Protein AF-A0A519DM30-F1 (afdb_monomer)

pLDDT: mean 74.53, std 15.72, range [42.53, 89.31]

Structure (mmCIF, N/CA/C/O backbone):
data_AF-A0A519DM30-F1
#
_entry.id   AF-A0A519DM30-F1
#
loop_
_atom_site.group_PDB
_atom_site.id
_atom_site.type_symbol
_atom_site.label_atom_id
_atom_site.label_alt_id
_atom_site.label_comp_id
_atom_site.label_asym_id
_atom_site.label_entity_id
_atom_site.label_seq_id
_atom_site.pdbx_PDB_ins_code
_atom_site.Cartn_x
_atom_site.Cartn_y
_atom_site.Cartn_z
_atom_site.occupancy
_atom_site.B_iso_or_equiv
_atom_site.auth_seq_id
_atom_site.auth_comp_id
_atom_site.auth_asym_id
_atom_site.auth_atom_id
_atom_site.pdbx_PDB_model_num
ATOM 1 N N . MET A 1 1 ? 11.977 -3.129 -26.050 1.00 46.91 1 MET A N 1
ATOM 2 C CA . MET A 1 1 ? 11.338 -2.435 -24.909 1.00 46.91 1 MET A CA 1
ATOM 3 C C . MET A 1 1 ? 11.311 -3.415 -23.745 1.00 46.91 1 MET A C 1
ATOM 5 O O . MET A 1 1 ? 10.516 -4.342 -23.785 1.00 46.91 1 MET A O 1
ATOM 9 N N . ARG A 1 2 ? 12.245 -3.308 -22.785 1.00 54.88 2 ARG A N 1
ATOM 10 C CA . ARG A 1 2 ? 12.288 -4.181 -21.592 1.00 54.88 2 ARG A CA 1
ATOM 11 C C . ARG A 1 2 ? 10.913 -4.081 -20.921 1.00 54.88 2 ARG A C 1
ATOM 13 O O . ARG A 1 2 ? 10.502 -2.971 -20.590 1.00 54.88 2 ARG A O 1
ATOM 20 N N . GLY A 1 3 ? 10.171 -5.188 -20.850 1.00 58.44 3 GLY A N 1
ATOM 21 C CA . GLY A 1 3 ? 8.795 -5.217 -20.354 1.00 58.44 3 GLY A CA 1
ATOM 22 C C . GLY A 1 3 ? 8.753 -4.636 -18.948 1.00 58.44 3 GLY A C 1
ATOM 23 O O . GLY A 1 3 ? 9.193 -5.272 -17.997 1.00 58.44 3 GLY A O 1
ATOM 24 N N . ARG A 1 4 ? 8.315 -3.381 -18.829 1.00 66.44 4 ARG A N 1
ATOM 25 C CA . ARG A 1 4 ? 8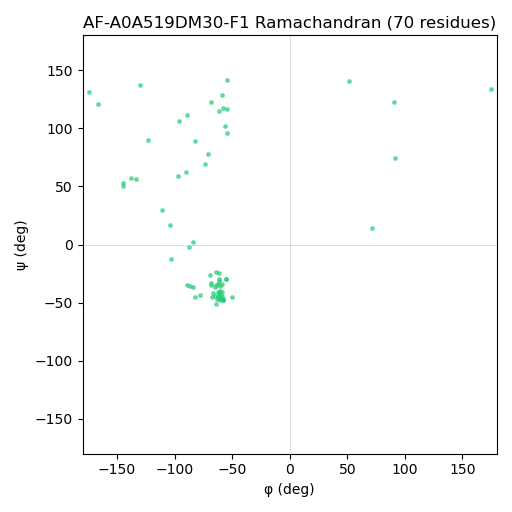.238 -2.689 -17.544 1.00 66.44 4 ARG A CA 1
ATOM 26 C C . ARG A 1 4 ? 7.326 -3.518 -16.642 1.00 66.44 4 ARG A C 1
ATOM 28 O O . ARG A 1 4 ? 6.237 -3.882 -17.080 1.00 66.44 4 ARG A O 1
ATOM 35 N N . ASN A 1 5 ? 7.771 -3.849 -15.427 1.00 75.00 5 ASN A N 1
ATOM 36 C CA . ASN A 1 5 ? 7.001 -4.681 -14.501 1.00 75.00 5 ASN A CA 1
ATOM 37 C C . ASN A 1 5 ? 5.786 -3.894 -13.970 1.00 75.00 5 ASN A C 1
ATOM 39 O O . ASN A 1 5 ? 5.805 -3.344 -12.871 1.00 75.00 5 ASN A O 1
ATOM 43 N N . TRP A 1 6 ? 4.740 -3.792 -14.797 1.00 81.00 6 TRP A N 1
ATOM 44 C CA . TRP A 1 6 ? 3.505 -3.058 -14.515 1.00 81.00 6 TRP A CA 1
ATOM 45 C C . TRP A 1 6 ? 2.765 -3.606 -13.297 1.00 81.00 6 TRP A C 1
ATOM 47 O O . TRP A 1 6 ? 2.125 -2.839 -12.585 1.00 81.00 6 TRP A O 1
ATOM 57 N N . VAL A 1 7 ? 2.903 -4.907 -13.026 1.00 82.50 7 VAL A N 1
ATOM 58 C CA . VAL A 1 7 ? 2.347 -5.548 -11.831 1.00 82.50 7 VAL A CA 1
ATOM 59 C C . VAL A 1 7 ? 3.003 -4.966 -10.584 1.00 82.50 7 VAL A C 1
ATOM 61 O O . VAL A 1 7 ? 2.305 -4.477 -9.701 1.00 82.50 7 VAL A O 1
ATOM 64 N N . GLY A 1 8 ? 4.337 -4.921 -10.542 1.00 83.31 8 GLY A N 1
ATOM 65 C CA . GLY A 1 8 ? 5.063 -4.306 -9.431 1.00 83.31 8 GLY A CA 1
ATOM 66 C C . GLY A 1 8 ? 4.703 -2.827 -9.234 1.00 83.31 8 GLY A C 1
ATOM 67 O O . GLY A 1 8 ? 4.470 -2.397 -8.108 1.00 83.31 8 GLY A O 1
ATOM 68 N N . VAL A 1 9 ? 4.558 -2.063 -10.323 1.00 84.69 9 VAL A N 1
ATOM 69 C CA . VAL A 1 9 ? 4.119 -0.655 -10.258 1.00 84.69 9 VAL A CA 1
ATOM 70 C C . VAL A 1 9 ? 2.711 -0.534 -9.666 1.00 84.69 9 VAL A C 1
ATOM 72 O O . VAL A 1 9 ? 2.488 0.310 -8.799 1.00 84.69 9 VAL A O 1
ATOM 75 N N . ALA A 1 10 ? 1.771 -1.389 -10.078 1.00 86.12 10 ALA A N 1
ATOM 76 C CA . ALA A 1 10 ? 0.420 -1.403 -9.523 1.00 86.12 10 ALA A CA 1
ATOM 77 C C . ALA A 1 10 ? 0.426 -1.727 -8.021 1.00 86.12 10 ALA A C 1
ATOM 79 O O . ALA A 1 10 ? -0.253 -1.046 -7.257 1.00 86.12 10 ALA A O 1
ATOM 80 N N . PHE A 1 11 ? 1.241 -2.693 -7.583 1.00 84.81 11 PHE A N 1
ATOM 81 C CA . PHE A 1 11 ? 1.410 -3.011 -6.161 1.00 84.81 11 PHE A CA 1
ATOM 82 C C . PHE A 1 11 ? 1.957 -1.825 -5.360 1.00 84.81 11 PHE A C 1
ATOM 84 O O . PHE A 1 11 ? 1.418 -1.508 -4.303 1.00 84.81 11 PHE A O 1
ATOM 91 N N . ILE A 1 12 ? 2.973 -1.126 -5.874 1.00 86.62 12 ILE A N 1
ATOM 92 C CA . ILE A 1 12 ? 3.522 0.074 -5.222 1.00 86.62 12 ILE A CA 1
ATOM 93 C C . ILE A 1 12 ? 2.424 1.124 -5.028 1.00 86.62 12 ILE A C 1
ATOM 95 O O . ILE A 1 12 ? 2.266 1.639 -3.925 1.00 86.62 12 ILE A O 1
ATOM 99 N N . PHE A 1 13 ? 1.636 1.416 -6.067 1.00 87.50 13 PHE A N 1
ATOM 100 C CA . PHE A 1 13 ? 0.557 2.400 -5.966 1.00 87.50 13 PHE A CA 1
ATOM 101 C C . PHE A 1 13 ? -0.547 1.968 -5.005 1.00 87.50 13 PHE A C 1
ATOM 103 O O . PHE A 1 13 ? -0.996 2.773 -4.194 1.00 87.50 13 PHE A O 1
ATOM 110 N N . LEU A 1 14 ? -0.976 0.709 -5.076 1.00 86.00 14 LEU A N 1
ATOM 111 C CA . LEU A 1 14 ? -2.069 0.178 -4.266 1.00 86.00 14 LEU A CA 1
ATOM 112 C C . LEU A 1 14 ? -1.721 0.180 -2.766 1.00 86.00 14 LEU A C 1
ATOM 114 O O . LEU A 1 14 ? -2.570 0.481 -1.925 1.00 86.00 14 LEU A O 1
ATOM 118 N N . PHE A 1 15 ? -0.457 -0.094 -2.440 1.00 88.00 15 PHE A N 1
ATOM 119 C CA . PHE A 1 15 ? 0.038 -0.218 -1.069 1.00 88.00 15 PHE A CA 1
ATOM 120 C C . PHE A 1 15 ? 0.848 0.991 -0.582 1.00 88.00 15 PHE A C 1
ATOM 122 O O . PHE A 1 15 ? 1.542 0.901 0.427 1.00 88.00 15 PHE A O 1
ATOM 129 N N . LEU A 1 16 ? 0.754 2.148 -1.243 1.00 88.06 16 LEU A N 1
ATOM 130 C CA . LEU A 1 16 ? 1.318 3.382 -0.693 1.00 88.06 16 LEU A CA 1
ATOM 131 C C . LEU A 1 16 ? 0.774 3.636 0.730 1.00 88.06 16 LEU A C 1
ATOM 133 O O . LEU A 1 16 ? -0.427 3.464 0.953 1.00 88.06 16 LEU A O 1
ATOM 137 N N . PRO A 1 17 ? 1.596 4.129 1.679 1.00 81.06 17 PRO A N 1
ATOM 138 C CA . PRO A 1 17 ? 1.155 4.406 3.051 1.00 81.06 17 PRO A CA 1
ATOM 139 C C . PRO A 1 17 ? -0.052 5.350 3.138 1.00 81.06 17 PRO A C 1
ATOM 141 O O . PRO A 1 17 ? -0.876 5.231 4.038 1.00 81.06 17 PRO A O 1
ATOM 144 N N . VAL A 1 18 ? -0.202 6.256 2.166 1.00 86.88 18 VAL A N 1
ATOM 145 C CA . VAL A 1 18 ? -1.360 7.160 2.063 1.00 86.88 18 VAL A CA 1
ATOM 146 C C . VAL A 1 18 ? -2.690 6.415 1.892 1.00 86.88 18 VAL A C 1
ATOM 148 O O . VAL A 1 18 ? -3.734 6.932 2.277 1.00 86.88 18 VAL A O 1
ATOM 151 N N . ASN A 1 19 ? -2.663 5.187 1.368 1.00 89.12 19 ASN A N 1
ATOM 152 C CA . ASN A 1 19 ? -3.850 4.361 1.160 1.00 89.12 19 ASN A CA 1
ATOM 153 C C . ASN A 1 19 ? -4.216 3.512 2.385 1.00 89.12 19 ASN A C 1
ATOM 155 O O . ASN A 1 19 ? -5.227 2.817 2.340 1.00 89.12 19 ASN A O 1
ATOM 159 N N . VAL A 1 20 ? -3.449 3.546 3.483 1.00 86.69 20 VAL A N 1
ATOM 160 C CA . VAL A 1 20 ? -3.764 2.783 4.710 1.00 86.69 20 VAL A CA 1
ATOM 161 C C . VAL A 1 20 ? -5.213 2.993 5.187 1.00 86.69 20 VAL A C 1
ATOM 163 O O . VAL A 1 20 ? -5.883 1.988 5.417 1.00 86.69 20 VAL A O 1
ATOM 166 N N . PRO A 1 21 ? -5.769 4.224 5.233 1.00 89.31 21 PRO A N 1
ATOM 167 C CA . PRO A 1 21 ? -7.161 4.426 5.642 1.00 89.31 21 PRO A CA 1
ATOM 168 C C . PRO A 1 21 ? -8.186 3.731 4.731 1.00 89.31 21 PRO A C 1
ATOM 170 O O . PRO A 1 21 ? -9.234 3.298 5.200 1.00 89.31 21 PRO A O 1
ATOM 173 N N . LEU A 1 22 ? -7.899 3.593 3.428 1.00 89.19 22 LEU A N 1
ATOM 174 C CA . LEU A 1 22 ? -8.762 2.842 2.506 1.00 89.19 22 LEU A CA 1
ATOM 175 C C . LEU A 1 22 ? -8.766 1.356 2.867 1.00 89.19 22 LEU A C 1
ATOM 177 O O . LEU A 1 22 ? -9.817 0.717 2.882 1.00 89.19 22 LEU A O 1
ATOM 181 N N . TRP A 1 23 ? -7.598 0.813 3.197 1.00 88.31 23 TRP A N 1
ATOM 182 C CA . TRP A 1 23 ? -7.458 -0.576 3.613 1.00 88.31 23 TRP A CA 1
ATOM 183 C C . TRP A 1 23 ? -8.102 -0.852 4.972 1.00 88.31 23 TRP A C 1
ATOM 185 O O . TRP A 1 23 ? -8.722 -1.902 5.123 1.00 88.31 23 TRP A O 1
ATOM 195 N N . ASP A 1 24 ? -8.073 0.094 5.909 1.00 87.44 24 ASP A N 1
ATOM 196 C CA . ASP A 1 24 ? -8.802 -0.025 7.181 1.00 87.44 24 ASP A CA 1
ATOM 197 C C . ASP A 1 24 ? -10.329 -0.070 6.990 1.00 87.44 24 ASP A C 1
ATOM 199 O O . ASP A 1 24 ? -11.041 -0.637 7.815 1.00 87.44 24 ASP A O 1
ATOM 203 N N . ILE A 1 25 ? -10.854 0.461 5.881 1.00 89.25 25 ILE A N 1
ATOM 204 C CA . ILE A 1 25 ? -12.277 0.342 5.521 1.00 89.25 25 ILE A CA 1
ATOM 205 C C . ILE A 1 25 ? -12.562 -0.988 4.805 1.00 89.25 25 ILE A C 1
ATOM 207 O O . ILE A 1 25 ? -13.638 -1.570 4.972 1.00 89.25 25 ILE A O 1
ATOM 211 N N . VAL A 1 26 ? -11.628 -1.463 3.975 1.00 88.31 26 VAL A N 1
ATOM 212 C CA . VAL A 1 26 ? -11.807 -2.649 3.119 1.00 88.31 26 VAL A CA 1
ATOM 213 C C . VAL A 1 26 ? -11.556 -3.958 3.873 1.00 88.31 26 VAL A C 1
ATOM 215 O O . VAL A 1 26 ? -12.362 -4.880 3.753 1.00 88.31 26 VAL A O 1
ATOM 218 N N . LEU A 1 27 ? -10.485 -4.060 4.665 1.00 86.81 27 LEU A N 1
ATOM 219 C CA . LEU A 1 27 ? -10.098 -5.301 5.354 1.00 86.81 27 LEU A CA 1
ATOM 220 C C . LEU A 1 27 ? -11.192 -5.843 6.293 1.00 86.81 27 LEU A C 1
ATOM 222 O O . LEU A 1 27 ? -11.503 -7.034 6.185 1.00 86.81 27 LEU A O 1
ATOM 226 N N . PRO A 1 28 ? -11.871 -5.017 7.120 1.00 87.75 28 PRO A N 1
ATOM 227 C CA . PRO A 1 28 ? -12.970 -5.502 7.955 1.00 87.75 28 PRO A CA 1
ATOM 228 C C . PRO A 1 28 ? -14.156 -6.016 7.134 1.00 87.75 28 PRO A C 1
ATOM 230 O O . PRO A 1 28 ? -14.792 -6.996 7.516 1.00 87.75 28 PRO A O 1
ATOM 233 N N . LYS A 1 29 ? -14.438 -5.402 5.975 1.00 87.94 29 LYS A N 1
ATOM 234 C CA . LYS A 1 29 ? -15.515 -5.844 5.068 1.00 87.94 29 LYS A CA 1
ATOM 235 C C . LYS A 1 29 ? -15.212 -7.182 4.400 1.00 87.94 29 LYS A C 1
ATOM 237 O O . LYS A 1 29 ? -16.138 -7.903 4.047 1.00 87.94 29 LYS A O 1
ATOM 242 N N . LEU A 1 30 ? -13.934 -7.516 4.246 1.00 85.56 30 LEU A N 1
ATOM 243 C CA . LEU A 1 30 ? -13.475 -8.816 3.756 1.00 85.56 30 LEU A CA 1
ATOM 244 C C . LEU A 1 30 ? -13.392 -9.875 4.871 1.00 85.56 30 LEU A C 1
ATOM 246 O O . LEU A 1 30 ? -12.976 -10.999 4.604 1.00 85.56 30 LEU A O 1
ATOM 250 N N . GLY A 1 31 ? -13.764 -9.536 6.113 1.00 85.94 31 GLY A N 1
ATOM 251 C CA . GLY A 1 31 ? -13.653 -10.433 7.267 1.00 85.94 31 GLY A CA 1
ATOM 252 C C . GLY A 1 31 ? -12.211 -10.667 7.729 1.00 85.94 31 GLY A C 1
ATOM 253 O O . GLY A 1 31 ? -11.950 -11.591 8.497 1.00 85.94 31 GLY A O 1
ATOM 254 N N . ILE A 1 32 ? -11.263 -9.846 7.267 1.00 82.06 32 ILE A N 1
ATOM 255 C CA . ILE A 1 32 ? -9.852 -9.953 7.628 1.00 82.06 32 ILE A CA 1
ATOM 256 C C . ILE A 1 32 ? -9.620 -9.120 8.890 1.00 82.06 32 ILE A C 1
ATOM 258 O O . ILE A 1 32 ? -9.671 -7.892 8.855 1.00 82.06 32 ILE A O 1
ATOM 262 N N . ASN A 1 33 ? -9.334 -9.787 10.009 1.00 77.69 33 ASN A N 1
ATOM 263 C CA . ASN A 1 33 ? -9.030 -9.136 11.286 1.00 77.69 33 ASN A CA 1
ATOM 264 C C . ASN A 1 33 ? -7.520 -8.868 11.426 1.00 77.69 33 ASN A C 1
ATOM 266 O O . ASN A 1 33 ? -6.840 -9.447 12.272 1.00 77.69 33 ASN A O 1
ATOM 270 N N . ILE A 1 34 ? -6.981 -8.046 10.523 1.00 78.69 34 ILE A N 1
ATOM 271 C CA . ILE A 1 34 ? -5.582 -7.600 10.526 1.00 78.69 34 ILE A CA 1
ATOM 272 C C . ILE A 1 34 ? -5.568 -6.080 10.382 1.00 78.69 34 ILE A C 1
ATOM 274 O O . ILE A 1 34 ? -6.286 -5.520 9.559 1.00 78.69 34 ILE A O 1
ATOM 278 N N . MET A 1 35 ? -4.717 -5.416 11.162 1.00 80.38 35 MET A N 1
ATOM 279 C CA . MET A 1 35 ? -4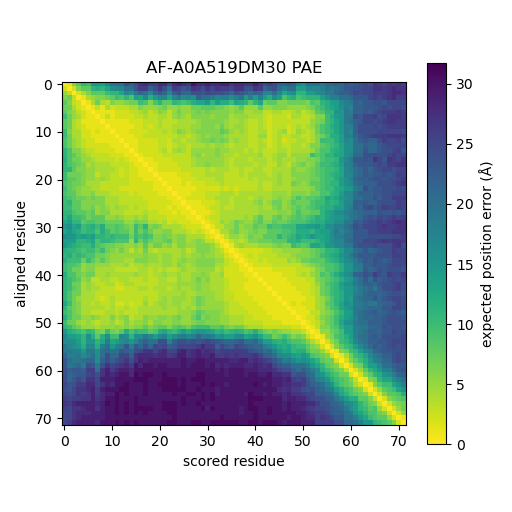.495 -3.975 11.054 1.00 80.38 35 MET A CA 1
ATOM 280 C C . MET A 1 35 ? -3.784 -3.635 9.737 1.00 80.38 35 MET A C 1
ATOM 282 O O . MET A 1 35 ? -2.662 -4.102 9.501 1.00 80.38 35 MET A O 1
ATOM 286 N N . ALA A 1 36 ? -4.391 -2.777 8.906 1.00 81.44 36 ALA A N 1
ATOM 287 C CA . ALA A 1 36 ? -3.816 -2.394 7.614 1.00 81.44 36 ALA A CA 1
ATOM 288 C C . ALA A 1 36 ? -2.433 -1.752 7.770 1.00 81.44 36 ALA A C 1
ATOM 290 O O . ALA A 1 36 ? -1.538 -1.984 6.956 1.00 81.44 36 ALA A O 1
ATOM 291 N N . VAL A 1 37 ? -2.235 -1.007 8.863 1.00 81.44 37 VAL A N 1
ATOM 292 C CA . VAL A 1 37 ? -0.978 -0.317 9.180 1.00 81.44 37 VAL A CA 1
ATOM 293 C C . VAL A 1 37 ? 0.234 -1.260 9.209 1.00 81.44 37 VAL A C 1
ATOM 295 O O . VAL A 1 37 ? 1.336 -0.836 8.874 1.00 81.44 37 VAL A O 1
ATOM 298 N N . PHE A 1 38 ? 0.044 -2.538 9.564 1.00 81.38 38 PHE A N 1
ATOM 299 C CA . PHE A 1 38 ? 1.130 -3.522 9.621 1.00 81.38 38 PHE A CA 1
ATOM 300 C C . PHE A 1 38 ? 1.385 -4.203 8.272 1.00 81.38 38 PHE A C 1
ATOM 302 O O . PHE A 1 38 ? 2.531 -4.503 7.942 1.00 81.38 38 PHE A O 1
ATOM 309 N N . ILE A 1 39 ? 0.336 -4.453 7.483 1.00 82.44 39 ILE A N 1
ATOM 310 C CA . ILE A 1 39 ? 0.435 -5.260 6.259 1.00 82.44 39 ILE A CA 1
ATOM 311 C C . ILE A 1 39 ? 0.785 -4.416 5.023 1.00 82.44 39 ILE A C 1
ATOM 313 O O . ILE A 1 39 ? 1.522 -4.867 4.144 1.00 82.44 39 ILE A O 1
ATOM 317 N N . VAL A 1 40 ? 0.294 -3.174 4.964 1.00 86.69 40 VAL A N 1
ATOM 318 C CA . VAL A 1 40 ? 0.445 -2.280 3.806 1.00 86.69 40 VAL A CA 1
ATOM 319 C C . VAL A 1 40 ? 1.915 -1.932 3.525 1.00 86.69 40 VAL A C 1
ATOM 321 O O . VAL A 1 40 ? 2.337 -2.106 2.380 1.00 86.69 40 VAL A O 1
ATOM 324 N N . PRO A 1 41 ? 2.749 -1.551 4.518 1.00 85.75 41 PRO A N 1
ATOM 325 C CA . PRO A 1 41 ? 4.171 -1.302 4.276 1.00 85.75 41 PRO A CA 1
ATOM 326 C C . PRO A 1 41 ? 4.906 -2.540 3.751 1.00 85.75 41 PRO A C 1
ATOM 328 O O . PRO A 1 41 ? 5.781 -2.430 2.897 1.00 85.75 41 PRO A O 1
ATOM 331 N N . LEU A 1 42 ? 4.534 -3.732 4.224 1.00 87.44 42 LEU A N 1
ATOM 332 C CA . LEU A 1 42 ? 5.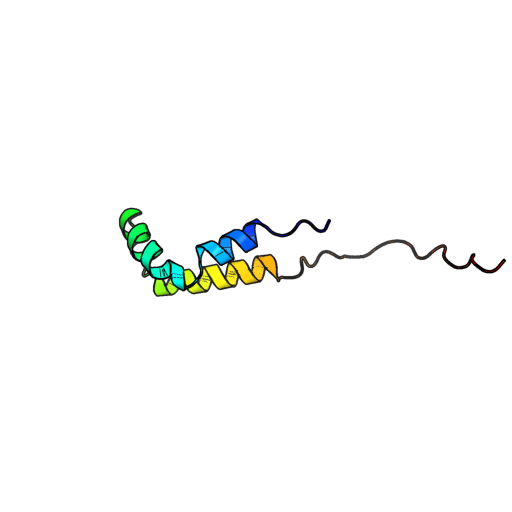184 -4.985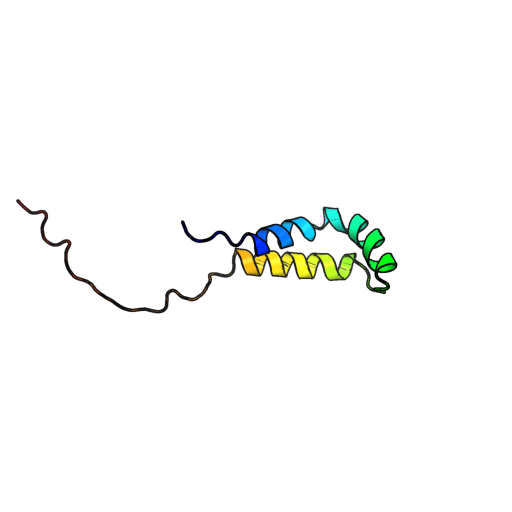 3.845 1.00 87.44 42 LEU A CA 1
ATOM 333 C C . LEU A 1 42 ? 4.933 -5.321 2.366 1.00 87.44 42 LEU A C 1
ATOM 335 O O . LEU A 1 42 ? 5.866 -5.635 1.625 1.00 87.44 42 LEU A O 1
ATOM 339 N N . PHE A 1 43 ? 3.686 -5.173 1.911 1.00 86.50 43 PHE A N 1
ATOM 340 C CA . PHE A 1 43 ? 3.334 -5.338 0.499 1.00 86.50 43 PHE A CA 1
ATOM 341 C C . PHE A 1 43 ? 3.905 -4.234 -0.393 1.00 86.50 43 PHE A C 1
ATOM 343 O O . PHE A 1 43 ? 4.295 -4.507 -1.529 1.00 86.50 43 PHE A O 1
ATOM 350 N N . PHE A 1 44 ? 4.019 -3.009 0.118 1.00 88.19 44 PHE A N 1
ATOM 351 C CA . PHE A 1 44 ? 4.694 -1.922 -0.585 1.00 88.19 44 PHE A CA 1
ATOM 352 C C . PHE A 1 44 ? 6.165 -2.252 -0.862 1.00 88.19 44 PHE A C 1
ATOM 354 O O . PHE A 1 44 ? 6.622 -2.144 -2.002 1.00 88.19 44 PHE A O 1
ATOM 361 N N . PHE A 1 45 ? 6.889 -2.736 0.152 1.00 88.06 45 PHE A N 1
ATOM 362 C CA . PHE A 1 45 ? 8.268 -3.203 -0.005 1.00 88.06 45 PHE A CA 1
ATOM 363 C C . PHE A 1 45 ? 8.378 -4.361 -0.996 1.00 88.06 45 PHE A C 1
ATOM 365 O O . PHE A 1 45 ? 9.299 -4.374 -1.812 1.00 88.06 45 PHE A O 1
ATOM 372 N N . LEU A 1 46 ? 7.430 -5.300 -0.977 1.00 88.50 46 LEU A N 1
ATOM 373 C CA . LEU A 1 46 ? 7.380 -6.382 -1.960 1.00 88.50 46 LEU A CA 1
ATOM 374 C C . LEU A 1 46 ? 7.187 -5.845 -3.387 1.00 88.50 46 LEU A C 1
ATOM 376 O O . LEU A 1 46 ? 7.847 -6.315 -4.309 1.00 88.50 46 LEU A O 1
ATOM 380 N N . GLY A 1 47 ? 6.332 -4.836 -3.572 1.00 86.38 47 GLY A N 1
ATOM 381 C CA . GLY A 1 47 ? 6.143 -4.158 -4.856 1.00 86.38 47 GLY A CA 1
ATOM 382 C C . GLY A 1 47 ? 7.425 -3.487 -5.353 1.00 86.38 47 GLY A C 1
ATOM 383 O O . GLY A 1 47 ? 7.809 -3.681 -6.506 1.00 86.38 47 GLY A O 1
ATOM 384 N N . ILE A 1 48 ? 8.132 -2.768 -4.471 1.00 87.00 48 ILE A N 1
ATOM 385 C CA . ILE A 1 48 ? 9.457 -2.197 -4.769 1.00 87.00 48 ILE A CA 1
ATOM 386 C C . ILE A 1 48 ? 10.423 -3.306 -5.171 1.00 87.00 48 ILE A C 1
ATOM 388 O O . ILE A 1 48 ? 11.085 -3.194 -6.201 1.00 87.00 48 ILE A O 1
ATOM 392 N N . LEU A 1 49 ? 10.477 -4.394 -4.405 1.00 87.19 49 LEU A N 1
ATOM 393 C CA . LEU A 1 49 ? 11.328 -5.526 -4.728 1.00 87.19 49 LEU A CA 1
ATOM 394 C C . LEU A 1 49 ? 10.970 -6.082 -6.109 1.00 87.19 49 LEU A C 1
ATOM 396 O O . LEU A 1 49 ? 11.848 -6.220 -6.931 1.00 87.19 49 LEU A O 1
ATOM 400 N N . LEU A 1 50 ? 9.706 -6.298 -6.456 1.00 83.50 50 LEU A N 1
ATOM 401 C CA . LEU A 1 50 ? 9.344 -6.801 -7.788 1.00 83.50 50 LEU A CA 1
ATOM 402 C C . LEU A 1 50 ? 9.735 -5.855 -8.939 1.00 83.50 50 LEU A C 1
ATOM 404 O O . LEU A 1 50 ? 10.069 -6.326 -10.027 1.00 83.50 50 LEU A O 1
ATOM 408 N N . VAL A 1 51 ? 9.682 -4.537 -8.730 1.00 82.19 51 VAL A N 1
ATOM 409 C CA . VAL A 1 51 ? 10.052 -3.549 -9.761 1.00 82.19 51 VAL A CA 1
ATOM 410 C C . VAL A 1 51 ? 11.564 -3.408 -9.905 1.00 82.19 51 VAL A C 1
ATOM 412 O O . VAL A 1 51 ? 12.064 -3.320 -11.026 1.00 82.19 51 VAL A O 1
ATOM 415 N N . PHE A 1 52 ? 12.276 -3.348 -8.783 1.00 77.69 52 PHE A N 1
ATOM 416 C CA . PHE A 1 52 ? 13.695 -2.998 -8.735 1.00 77.69 52 PHE A CA 1
ATOM 417 C C . PHE A 1 52 ? 14.614 -4.194 -8.531 1.00 77.69 52 PHE A C 1
ATOM 419 O O . PHE A 1 52 ? 15.822 -4.054 -8.714 1.00 77.69 52 PHE A O 1
ATOM 426 N N . TYR A 1 53 ? 14.082 -5.360 -8.162 1.00 75.88 53 TYR A N 1
ATOM 427 C CA . TYR A 1 53 ? 14.859 -6.587 -8.147 1.00 75.88 53 TYR A CA 1
ATOM 428 C C . TYR A 1 53 ? 15.299 -6.830 -9.586 1.00 75.88 53 TYR A C 1
ATOM 430 O O . TYR A 1 53 ? 14.446 -7.020 -10.461 1.00 75.88 53 TYR A O 1
ATOM 438 N N . PRO A 1 54 ? 16.612 -6.782 -9.865 1.00 62.44 54 PRO A N 1
ATOM 439 C CA . PRO A 1 54 ? 17.095 -7.125 -11.181 1.00 62.44 54 PRO A CA 1
ATOM 440 C C . PRO A 1 54 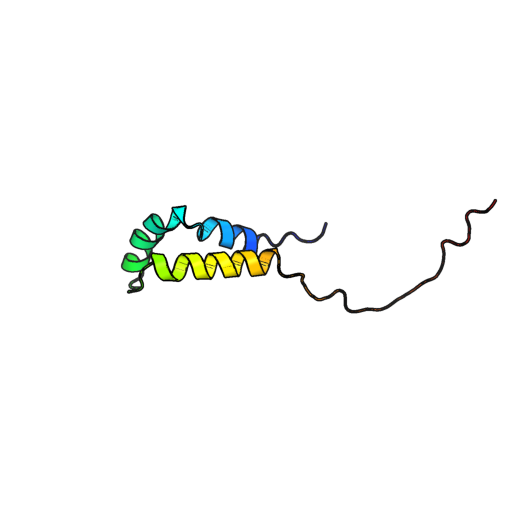? 16.625 -8.552 -11.421 1.00 62.44 54 PRO A C 1
ATOM 442 O O . PRO A 1 54 ? 16.976 -9.449 -10.655 1.00 62.44 54 PRO A O 1
ATOM 445 N N . SER A 1 55 ? 15.783 -8.748 -12.438 1.00 58.25 55 SER A N 1
ATOM 446 C CA . SER A 1 55 ? 15.506 -10.072 -12.979 1.00 58.25 55 SER A CA 1
ATOM 447 C C . SER A 1 55 ? 16.877 -10.639 -13.332 1.00 58.25 55 SER A C 1
ATOM 449 O O . SER A 1 55 ? 17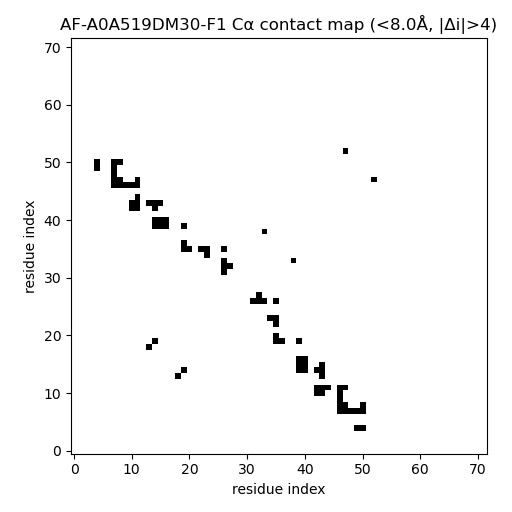.498 -10.224 -14.309 1.00 58.25 55 SER A O 1
ATOM 451 N N . ARG A 1 56 ? 17.441 -11.436 -12.417 1.00 57.62 56 ARG A N 1
ATOM 452 C CA . ARG A 1 56 ? 18.768 -12.031 -12.534 1.00 57.62 56 ARG A CA 1
ATOM 453 C C . ARG A 1 56 ? 18.664 -13.146 -13.556 1.00 57.62 56 ARG A C 1
ATOM 455 O O . ARG A 1 56 ? 18.744 -14.320 -13.218 1.00 57.62 56 ARG A O 1
ATOM 462 N N . GLU A 1 57 ? 18.470 -12.756 -14.799 1.00 54.09 57 GLU A N 1
ATOM 463 C CA . GLU A 1 57 ? 18.490 -13.655 -15.933 1.00 54.09 57 GLU A CA 1
ATOM 464 C C . GLU A 1 57 ? 19.083 -12.943 -17.145 1.00 54.09 57 GLU A C 1
ATOM 466 O O . GLU A 1 57 ? 18.556 -12.983 -18.242 1.00 54.09 57 GLU A O 1
ATOM 471 N N . ASP A 1 58 ? 20.248 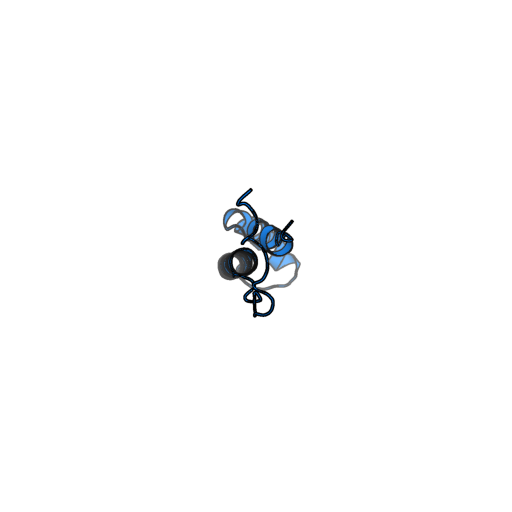-12.330 -16.936 1.00 50.66 58 ASP A N 1
ATOM 472 C CA . ASP A 1 58 ? 21.261 -12.258 -17.986 1.00 50.66 58 ASP A CA 1
ATOM 473 C C . ASP A 1 58 ? 22.262 -13.411 -17.728 1.00 50.66 58 ASP A C 1
ATOM 475 O O . ASP A 1 58 ? 23.447 -13.204 -17.459 1.00 50.66 58 ASP A O 1
ATOM 479 N N . ARG A 1 59 ? 21.779 -14.669 -17.721 1.00 50.16 59 ARG A N 1
ATOM 480 C CA . ARG A 1 59 ? 22.657 -15.853 -17.770 1.00 50.16 59 ARG A CA 1
ATOM 481 C C . ARG A 1 59 ? 23.055 -16.120 -19.232 1.00 50.16 59 ARG A C 1
ATOM 483 O O . ARG A 1 59 ? 22.376 -16.866 -19.912 1.00 50.16 59 ARG A O 1
ATOM 490 N N . ILE A 1 60 ? 24.157 -15.483 -19.646 1.00 55.97 60 ILE A N 1
ATOM 491 C CA . ILE A 1 60 ? 25.308 -15.997 -20.433 1.00 55.97 60 ILE A CA 1
ATOM 492 C C . ILE A 1 60 ? 25.055 -16.756 -21.768 1.00 55.97 60 ILE A C 1
ATOM 494 O O . ILE A 1 60 ? 24.267 -17.689 -21.830 1.00 55.97 60 ILE A O 1
ATOM 498 N N . SER A 1 61 ? 25.934 -16.464 -22.752 1.00 47.91 61 SER A N 1
ATOM 499 C CA . SER A 1 61 ? 26.200 -17.110 -24.070 1.00 47.91 61 SER A CA 1
ATOM 500 C C . SER A 1 61 ? 25.361 -16.529 -25.219 1.00 47.91 61 SER A C 1
ATOM 502 O O . SER A 1 61 ? 24.151 -16.435 -25.093 1.00 47.91 61 SER A O 1
ATOM 504 N N . THR A 1 62 ? 25.871 -16.000 -26.340 1.00 48.72 62 THR A N 1
ATOM 505 C CA . THR A 1 62 ? 27.036 -16.268 -27.226 1.00 48.72 62 THR A CA 1
ATOM 506 C C . THR A 1 62 ? 27.015 -15.104 -28.255 1.00 48.72 62 THR A C 1
ATOM 508 O O . THR A 1 62 ? 25.925 -14.768 -28.703 1.00 48.72 62 THR A O 1
ATOM 511 N N . ILE A 1 63 ? 28.061 -14.336 -28.599 1.00 50.84 63 ILE A N 1
ATOM 512 C CA . ILE A 1 63 ? 29.167 -14.565 -29.564 1.00 50.84 63 ILE A CA 1
ATOM 513 C C . ILE A 1 63 ? 29.975 -13.234 -29.604 1.00 50.84 63 ILE A C 1
ATOM 515 O O . ILE A 1 63 ? 29.343 -12.190 -29.767 1.00 50.84 63 ILE A O 1
ATOM 519 N N . PRO A 1 64 ? 31.322 -13.207 -29.533 1.00 53.66 64 PRO A N 1
ATOM 520 C CA . PRO A 1 64 ? 32.117 -12.055 -29.953 1.00 53.66 64 PRO A CA 1
ATOM 521 C C . PRO A 1 64 ? 32.605 -12.283 -31.391 1.00 53.66 64 PRO A C 1
A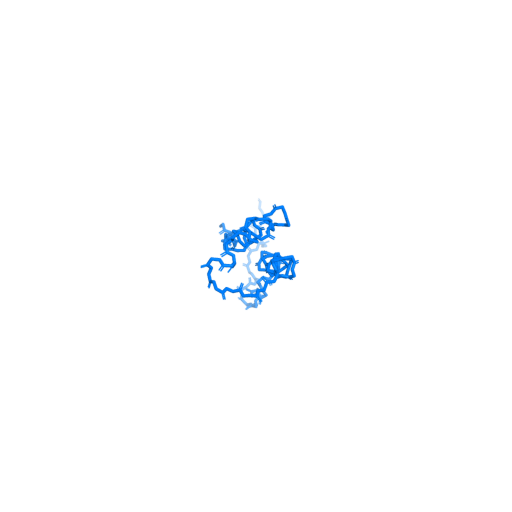TOM 523 O O . PRO A 1 64 ? 33.474 -13.116 -31.624 1.00 53.66 64 PRO A O 1
ATOM 526 N N . SER A 1 65 ? 32.031 -11.593 -32.374 1.00 51.25 65 SER A N 1
ATOM 527 C CA . SER A 1 65 ? 32.526 -11.620 -33.757 1.00 51.25 65 SER A CA 1
ATOM 528 C C . SER A 1 65 ? 31.877 -10.489 -34.547 1.00 51.25 65 SER A C 1
ATOM 530 O O . SER A 1 65 ? 30.662 -10.487 -34.696 1.00 51.25 65 SER A O 1
ATOM 532 N N . ASN A 1 66 ? 32.695 -9.592 -35.096 1.00 50.28 66 ASN A N 1
ATOM 533 C CA . ASN A 1 66 ? 32.364 -8.515 -36.044 1.00 50.28 66 ASN A CA 1
ATOM 534 C C . ASN A 1 66 ? 32.001 -7.147 -35.456 1.00 50.28 66 ASN A C 1
ATOM 536 O O . ASN A 1 66 ? 30.865 -6.713 -35.580 1.00 50.28 66 ASN A O 1
ATOM 540 N N . GLN A 1 67 ? 33.006 -6.414 -34.971 1.00 48.69 67 GLN A N 1
ATOM 541 C CA . GLN A 1 67 ? 33.177 -4.988 -35.311 1.00 48.69 67 GLN A CA 1
ATOM 542 C C . GLN A 1 67 ? 34.679 -4.656 -35.406 1.00 48.69 67 GLN A C 1
ATOM 544 O O . GLN A 1 67 ? 35.185 -3.759 -34.746 1.00 48.69 67 GLN A O 1
ATOM 549 N N . ALA A 1 68 ? 35.402 -5.442 -36.208 1.00 48.31 68 ALA A N 1
ATOM 550 C CA . ALA A 1 68 ? 36.784 -5.175 -36.617 1.00 48.31 68 ALA A CA 1
ATOM 551 C C . ALA A 1 68 ? 36.871 -4.838 -38.122 1.00 48.31 68 ALA A C 1
ATOM 553 O O . ALA A 1 68 ? 37.866 -5.155 -38.751 1.00 48.31 68 ALA A O 1
ATOM 554 N N . ASN A 1 69 ? 35.813 -4.252 -38.700 1.00 52.00 69 ASN A N 1
ATOM 555 C CA . ASN A 1 69 ? 35.729 -3.899 -40.126 1.00 52.00 69 ASN A CA 1
ATOM 556 C C . ASN A 1 69 ? 35.097 -2.507 -40.317 1.00 52.00 69 ASN A C 1
ATOM 558 O O . ASN A 1 69 ? 34.082 -2.363 -40.990 1.00 52.00 69 ASN A O 1
ATOM 562 N N . GLU A 1 70 ? 35.692 -1.488 -39.703 1.00 49.03 70 GLU A N 1
ATOM 563 C CA . GLU A 1 70 ? 35.546 -0.089 -40.136 1.00 49.03 70 GLU A CA 1
ATOM 564 C C . GLU A 1 70 ? 36.945 0.558 -40.154 1.00 49.03 70 GLU A C 1
ATOM 566 O O . GLU A 1 70 ? 37.223 1.532 -39.465 1.00 49.03 70 GLU A O 1
ATOM 571 N N . GLU A 1 71 ? 37.855 -0.058 -40.911 1.00 47.31 71 GLU A N 1
ATOM 572 C CA . GLU A 1 71 ? 39.008 0.609 -41.522 1.00 47.31 71 GLU A CA 1
ATOM 573 C C . GLU A 1 71 ? 38.905 0.358 -43.031 1.00 47.31 71 GLU A C 1
ATOM 575 O O . GLU A 1 71 ? 39.385 -0.661 -43.518 1.00 47.31 71 GLU A O 1
ATOM 580 N N . GLU A 1 72 ? 38.220 1.254 -43.743 1.00 42.53 72 GLU A N 1
ATOM 581 C CA . GLU A 1 72 ? 38.474 1.600 -45.153 1.00 42.53 72 GLU A CA 1
ATOM 582 C C . GLU A 1 72 ? 38.114 3.075 -45.378 1.00 42.53 72 GLU A C 1
ATOM 584 O O . GLU A 1 72 ? 36.985 3.479 -45.013 1.00 42.53 72 GLU A O 1
#

Radius of gyration: 21.55 Å; Cα contacts (8 Å, |Δi|>4): 45; chains: 1; bounding box: 54×24×56 Å

Solvent-accessible surface area (backbone atoms only — not comparable to full-atom values): 4588 Å² total; per-residue (Å²): 128,84,80,72,53,58,66,21,51,50,37,32,65,68,24,34,78,88,41,34,69,59,39,58,60,46,32,58,76,71,70,43,94,64,66,32,81,69,51,33,58,56,49,20,52,50,12,48,43,59,55,67,48,72,79,89,7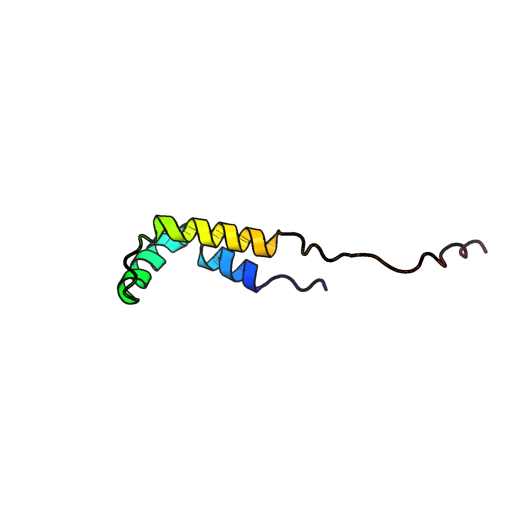0,84,77,79,90,89,84,94,80,86,89,88,80,88,86,130

Secondary structure (DSSP, 8-state):
-----HHHHHHHHHT-GGGHHHHHHHHHHTT--S-HHHHHHHHHHHHHHHHHS-------------------

Foldseek 3Di:
DPPQPVVLVVQLVCLPPVCQVVCVVVCVVVVHPDRSNVVSVVSNVVSVCSRPVPPPPPPDDDDDDDPPPPDD

Mean predicted aligned error: 12.67 Å

Sequence (72 aa):
MRGRNWVGVAFIFLFLPVNVPLWDIVLPKLGINIMAVFIVPLFFFLGILLVFYPSREDRISTIPSNQANEEE